Protein AF-0000000087012728 (afdb_homodimer)

InterPro domains:
  IPR004518 NTP pyrophosphohydrolase MazG-like domain [PF03819] (27-77)
  IPR011411 NTP pyrophosphohydrolase MazG-related, YvdC [PIRSF036521] (1-77)

Structure (mmCIF, N/CA/C/O backbone):
data_AF-0000000087012728-model_v1
#
loop_
_entity.id
_entity.type
_entity.pdbx_description
1 polymer 'Nucleotide pyrophosphohydrolase'
#
loop_
_atom_site.group_PDB
_atom_site.id
_atom_site.type_symbol
_atom_site.label_atom_id
_atom_site.label_alt_id
_atom_site.label_comp_id
_atom_site.label_asym_id
_atom_site.label_entity_id
_atom_site.label_seq_id
_atom_site.pdbx_PDB_ins_code
_atom_site.Cartn_x
_atom_site.Cartn_y
_atom_site.Cartn_z
_atom_site.occupancy
_atom_site.B_iso_or_equiv
_atom_site.auth_seq_id
_atom_site.auth_comp_id
_atom_site.auth_asym_id
_atom_site.auth_atom_id
_atom_site.pdbx_PDB_model_num
ATOM 1 N N . MET A 1 1 ? 12.258 -5.262 10.047 1 95.62 1 MET A N 1
ATOM 2 C CA . MET A 1 1 ? 11.922 -3.873 10.352 1 95.62 1 MET A CA 1
ATOM 3 C C . MET A 1 1 ? 10.469 -3.748 10.797 1 95.62 1 MET A C 1
ATOM 5 O O . MET A 1 1 ? 9.586 -4.391 10.227 1 95.62 1 MET A O 1
ATOM 9 N N . GLU A 1 2 ? 10.297 -2.953 11.828 1 98.06 2 GLU A N 1
ATOM 10 C CA . GLU A 1 2 ? 8.938 -2.715 12.297 1 98.06 2 GLU A CA 1
ATOM 11 C C . GLU A 1 2 ? 8.188 -1.764 11.367 1 98.06 2 GLU A C 1
ATOM 13 O O . GLU A 1 2 ? 8.805 -0.895 10.742 1 98.06 2 GLU A O 1
ATOM 18 N N . ILE A 1 3 ? 6.844 -1.912 11.305 1 98.56 3 ILE A N 1
ATOM 19 C CA . ILE A 1 3 ? 6.016 -1.034 10.484 1 98.56 3 ILE A CA 1
ATOM 20 C C . ILE A 1 3 ? 6.172 0.41 10.953 1 98.56 3 ILE A C 1
ATOM 22 O O . ILE A 1 3 ? 6.355 1.318 10.141 1 98.56 3 ILE A O 1
ATOM 26 N N . LYS A 1 4 ? 6.137 0.587 12.242 1 98.19 4 LYS A N 1
ATOM 27 C CA . LYS A 1 4 ? 6.273 1.925 12.812 1 98.19 4 LYS A CA 1
ATOM 28 C C . LYS A 1 4 ? 7.633 2.529 12.469 1 98.19 4 LYS A C 1
ATOM 30 O O . LYS A 1 4 ? 7.734 3.729 12.195 1 98.19 4 LYS A O 1
ATOM 35 N N . GLU A 1 5 ? 8.633 1.745 12.562 1 98.31 5 GLU A N 1
ATOM 36 C CA . GLU A 1 5 ? 9.969 2.203 12.211 1 98.31 5 GLU A CA 1
ATOM 37 C C . GLU A 1 5 ? 10.047 2.627 10.75 1 98.31 5 GLU A C 1
ATOM 39 O O . GLU A 1 5 ? 10.641 3.66 10.43 1 98.31 5 GLU A O 1
ATOM 44 N N . ALA A 1 6 ? 9.531 1.811 9.836 1 98.5 6 ALA A N 1
ATOM 45 C CA . ALA A 1 6 ? 9.516 2.146 8.414 1 98.5 6 ALA A CA 1
ATOM 46 C C . ALA A 1 6 ? 8.766 3.451 8.164 1 98.5 6 ALA A C 1
ATOM 48 O O . ALA A 1 6 ? 9.234 4.309 7.41 1 98.5 6 ALA A O 1
ATOM 49 N N . GLN A 1 7 ? 7.586 3.6 8.773 1 98.81 7 GLN A N 1
ATOM 50 C CA . GLN A 1 7 ? 6.797 4.816 8.602 1 98.81 7 GLN A CA 1
ATOM 51 C C . GLN A 1 7 ? 7.559 6.039 9.102 1 98.81 7 GLN A C 1
ATOM 53 O O . GLN A 1 7 ? 7.535 7.094 8.461 1 98.81 7 GLN A O 1
ATOM 58 N N . GLU A 1 8 ? 8.18 5.883 10.266 1 98.62 8 GLU A N 1
ATOM 59 C CA . GLU A 1 8 ? 8.938 6.992 10.836 1 98.62 8 GLU A CA 1
ATOM 60 C C . GLU A 1 8 ? 10.102 7.383 9.938 1 98.62 8 GLU A C 1
ATOM 62 O O . GLU A 1 8 ? 10.398 8.57 9.773 1 98.62 8 GLU A O 1
ATOM 67 N N . LYS A 1 9 ? 10.758 6.457 9.414 1 98.44 9 LYS A N 1
ATOM 68 C CA . LYS A 1 9 ? 11.867 6.742 8.508 1 98.44 9 LYS A CA 1
ATOM 69 C C . LYS A 1 9 ? 11.391 7.469 7.258 1 98.44 9 LYS A C 1
ATOM 71 O O . LYS A 1 9 ? 12.016 8.438 6.816 1 98.44 9 LYS A O 1
ATOM 76 N N . LEU A 1 10 ? 10.344 7.004 6.68 1 98.5 10 LEU A N 1
ATOM 77 C CA . LEU A 1 10 ? 9.789 7.656 5.5 1 98.5 10 LEU A CA 1
ATOM 78 C C . LEU A 1 10 ? 9.305 9.062 5.832 1 98.5 10 LEU A C 1
ATOM 80 O O . LEU A 1 10 ? 9.406 9.969 5.004 1 98.5 10 LEU A O 1
ATOM 84 N N . LYS A 1 11 ? 8.75 9.172 6.977 1 98.56 11 LYS A N 1
ATOM 85 C CA . LYS A 1 11 ? 8.328 10.484 7.445 1 98.56 11 LYS A CA 1
ATOM 86 C C . LYS A 1 11 ? 9.516 11.453 7.496 1 98.56 11 LYS A C 1
ATOM 88 O O . LYS A 1 11 ? 9.422 12.578 6.996 1 98.56 11 LYS A O 1
ATOM 93 N N . GLU A 1 12 ? 10.523 11.016 8.109 1 98.19 12 GLU A N 1
ATOM 94 C CA . GLU A 1 12 ? 11.727 11.836 8.234 1 98.19 12 GLU A CA 1
ATOM 95 C C . GLU A 1 12 ? 12.273 12.234 6.867 1 98.19 12 GLU A C 1
ATOM 97 O O . GLU A 1 12 ? 12.75 13.359 6.688 1 98.19 12 GLU A O 1
ATOM 102 N N . MET A 1 13 ? 12.203 11.398 5.973 1 98.06 13 MET A N 1
ATOM 103 C CA . MET A 1 13 ? 12.797 11.609 4.656 1 98.06 13 MET A CA 1
ATOM 104 C C . MET A 1 13 ? 11.914 12.516 3.801 1 98.06 13 MET A C 1
ATOM 106 O O . MET A 1 13 ? 12.414 13.312 3.014 1 98.06 13 MET A O 1
ATOM 110 N N . TYR A 1 14 ? 10.523 12.375 3.928 1 98.06 14 TYR A N 1
ATOM 111 C CA . TYR A 1 14 ? 9.719 12.906 2.836 1 98.06 14 TYR A CA 1
ATOM 112 C C . TYR A 1 14 ? 8.609 13.805 3.367 1 98.0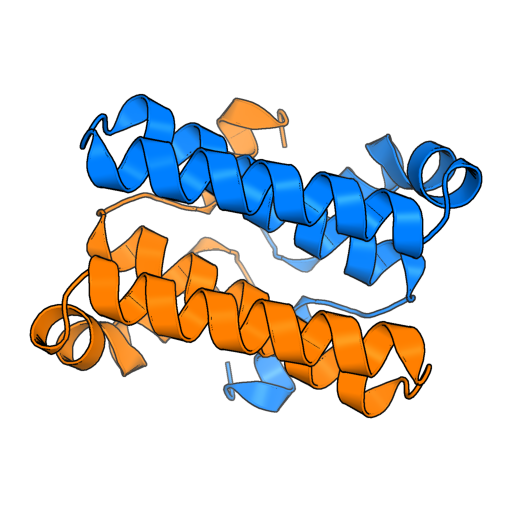6 14 TYR A C 1
ATOM 114 O O . TYR A 1 14 ? 7.941 14.5 2.598 1 98.06 14 TYR A O 1
ATOM 122 N N . LEU A 1 15 ? 8.422 13.859 4.688 1 98.12 15 LEU A N 1
ATOM 123 C CA . LEU A 1 15 ? 7.227 14.508 5.223 1 98.12 15 LEU A CA 1
ATOM 124 C C . LEU A 1 15 ? 7.156 15.961 4.785 1 98.12 15 LEU A C 1
ATOM 126 O O . LEU A 1 15 ? 6.086 16.453 4.414 1 98.12 15 LEU A O 1
ATOM 130 N N . GLN A 1 16 ? 8.242 16.672 4.93 1 98.19 16 GLN A N 1
ATOM 131 C CA . GLN A 1 16 ? 8.227 18.078 4.582 1 98.19 16 GLN A CA 1
ATOM 132 C C . GLN A 1 16 ? 7.863 18.281 3.113 1 98.19 16 GLN A C 1
ATOM 134 O O . GLN A 1 16 ? 7.047 19.141 2.783 1 98.19 16 GLN A O 1
ATOM 139 N N . LYS A 1 17 ? 8.492 17.578 2.256 1 97.94 17 LYS A N 1
ATOM 140 C CA . LYS A 1 17 ? 8.164 17.641 0.833 1 97.94 17 LYS A CA 1
ATOM 141 C C . LYS A 1 17 ? 6.699 17.297 0.587 1 97.94 17 LYS A C 1
ATOM 143 O O . LYS A 1 17 ? 6.035 17.938 -0.234 1 97.94 17 LYS A O 1
ATOM 148 N N . ASP A 1 18 ? 6.211 16.297 1.229 1 98.12 18 ASP A N 1
ATOM 149 C CA . ASP A 1 18 ? 4.816 15.875 1.107 1 98.12 18 ASP A CA 1
ATOM 150 C C . ASP A 1 18 ? 3.873 16.984 1.582 1 98.12 18 ASP A C 1
ATOM 152 O O . ASP A 1 18 ? 2.842 17.234 0.957 1 98.12 18 ASP A O 1
ATOM 156 N N . LYS A 1 19 ? 4.227 17.609 2.662 1 98.5 19 LYS A N 1
ATOM 157 C CA . LYS A 1 19 ? 3.418 18.703 3.193 1 98.5 19 LYS A CA 1
ATOM 158 C C . LYS A 1 19 ? 3.357 19.875 2.211 1 98.5 19 LYS A C 1
ATOM 160 O O . LYS A 1 19 ? 2.301 20.484 2.025 1 98.5 19 LYS A O 1
ATOM 165 N N . ASP A 1 20 ? 4.477 20.156 1.689 1 98.44 20 ASP A N 1
ATOM 166 C CA . ASP A 1 20 ? 4.539 21.25 0.732 1 98.44 20 ASP A CA 1
ATOM 167 C C . ASP A 1 20 ? 3.633 20.984 -0.468 1 98.44 20 ASP A C 1
ATOM 169 O O . ASP A 1 20 ? 3.004 21.906 -0.993 1 98.44 20 ASP A O 1
ATOM 173 N N . ARG A 1 21 ? 3.58 19.797 -0.991 1 97.12 21 ARG A N 1
ATOM 174 C CA . ARG A 1 21 ? 2.779 19.438 -2.158 1 97.12 21 ARG A CA 1
ATOM 175 C C . ARG A 1 21 ? 1.312 19.266 -1.782 1 97.12 21 ARG A C 1
ATOM 177 O O . ARG A 1 21 ? 0.423 19.5 -2.602 1 97.12 21 ARG A O 1
ATOM 184 N N . GLY A 1 22 ? 1.08 18.797 -0.509 1 98.25 22 GLY A N 1
ATOM 185 C CA . GLY A 1 22 ? -0.277 18.547 -0.045 1 98.25 22 GLY A CA 1
ATOM 186 C C . GLY A 1 22 ? -0.763 17.141 -0.329 1 98.25 22 GLY A C 1
ATOM 187 O O . GLY A 1 22 ? -0.177 16.438 -1.148 1 98.25 22 GLY A O 1
ATOM 188 N N . VAL A 1 23 ? -1.891 16.797 0.352 1 98.56 23 VAL A N 1
ATOM 189 C CA . VAL A 1 23 ? -2.342 15.406 0.366 1 98.56 23 VAL A CA 1
ATOM 190 C C . VAL A 1 23 ? -2.891 15.023 -1.008 1 98.56 23 VAL A C 1
ATOM 192 O O . VAL A 1 23 ? -2.709 13.898 -1.465 1 98.56 23 VAL A O 1
ATOM 195 N N . PHE A 1 24 ? -3.508 15.953 -1.75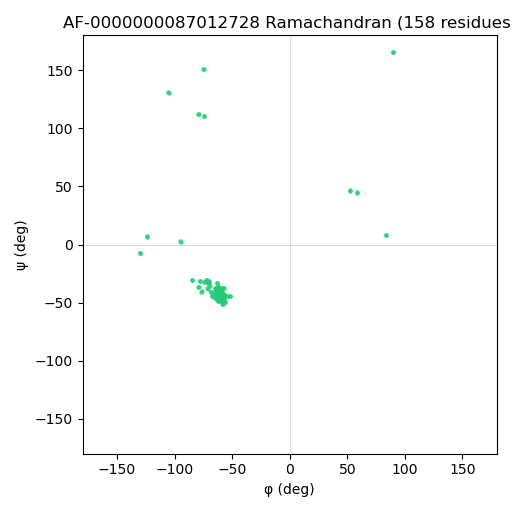7 1 98.75 24 PHE A N 1
ATOM 196 C CA . PHE A 1 24 ? -4.129 15.602 -3.029 1 98.75 24 PHE A CA 1
ATOM 197 C C . PHE A 1 24 ? -3.072 15.43 -4.113 1 98.75 24 PHE A C 1
ATOM 199 O O . PHE A 1 24 ? -3.184 14.539 -4.961 1 98.75 24 PHE A O 1
ATOM 206 N N . ALA A 1 25 ? -2.111 16.25 -4.133 1 98.69 25 ALA A N 1
ATOM 207 C CA . ALA A 1 25 ? -1.001 16.047 -5.059 1 98.69 25 ALA A CA 1
ATOM 208 C C . ALA A 1 25 ? -0.237 14.766 -4.727 1 98.69 25 ALA A C 1
ATOM 210 O O . ALA A 1 25 ? 0.212 14.055 -5.625 1 98.69 25 ALA A O 1
ATOM 211 N N . THR A 1 26 ? 0.002 14.5 -3.41 1 98.69 26 THR A N 1
ATOM 212 C CA . THR A 1 26 ? 0.627 13.25 -2.98 1 98.69 26 THR A CA 1
ATOM 213 C C . THR A 1 26 ? -0.177 12.047 -3.465 1 98.69 26 THR A C 1
ATOM 215 O O . THR A 1 26 ? 0.391 11.078 -3.979 1 98.69 26 THR A O 1
ATOM 218 N N . PHE A 1 27 ? -1.48 12.125 -3.355 1 98.88 27 PHE A N 1
ATOM 219 C CA . PHE A 1 27 ? -2.344 11.062 -3.842 1 98.88 27 PHE A CA 1
ATOM 220 C C . PHE A 1 27 ? -2.219 10.906 -5.352 1 98.88 27 PHE A C 1
ATOM 222 O O . PHE A 1 27 ? -2.252 9.789 -5.875 1 98.88 27 PHE A O 1
ATOM 229 N N . THR A 1 28 ? -2.115 12 -6.066 1 98.75 28 THR A N 1
ATOM 230 C CA . THR A 1 28 ? -1.949 11.945 -7.516 1 98.75 28 THR A CA 1
ATOM 231 C C . THR A 1 28 ? -0.673 11.195 -7.887 1 98.75 28 THR A C 1
ATOM 233 O O . THR A 1 28 ? -0.679 10.359 -8.789 1 98.75 28 THR A O 1
ATOM 236 N N . TRP A 1 29 ? 0.392 11.477 -7.195 1 98.38 29 TRP A N 1
ATOM 237 C CA . TRP A 1 29 ? 1.628 10.734 -7.414 1 98.38 29 TRP A CA 1
ATOM 238 C C . TRP A 1 29 ? 1.444 9.258 -7.07 1 98.38 29 TRP A C 1
ATOM 240 O O . TRP A 1 29 ? 1.949 8.383 -7.777 1 98.38 29 TRP A O 1
ATOM 250 N N . PHE A 1 30 ? 0.792 9.016 -5.945 1 98.88 30 PHE A N 1
ATOM 251 C CA . PHE A 1 30 ? 0.466 7.652 -5.551 1 98.88 30 PHE A CA 1
ATOM 252 C C . PHE A 1 30 ? -0.243 6.914 -6.68 1 98.88 30 PHE A C 1
ATOM 254 O O . PHE A 1 30 ? 0.118 5.785 -7.012 1 98.88 30 PHE A O 1
ATOM 261 N N . THR A 1 31 ? -1.212 7.539 -7.352 1 98.88 31 THR A N 1
ATOM 262 C CA . THR A 1 31 ? -1.973 6.887 -8.414 1 98.88 31 THR A CA 1
ATOM 263 C C . THR A 1 31 ? -1.099 6.66 -9.641 1 98.88 31 THR A C 1
ATOM 265 O O . THR A 1 31 ? -1.304 5.699 -10.383 1 98.88 31 THR A O 1
ATOM 268 N N . GLU A 1 32 ? -0.177 7.539 -9.859 1 98.88 32 GLU A N 1
ATOM 269 C CA . GLU A 1 32 ? 0.79 7.281 -10.922 1 98.88 32 GLU A CA 1
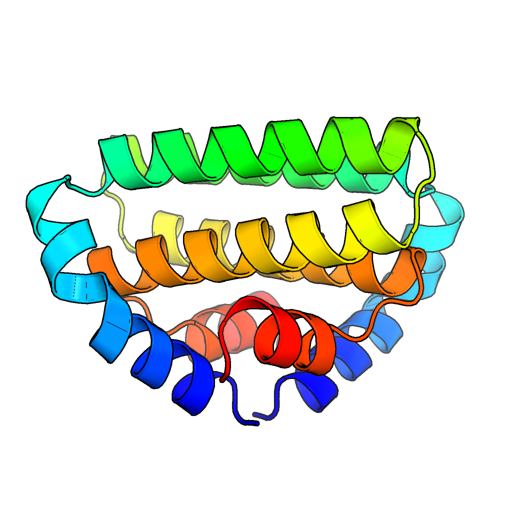ATOM 270 C C . GLU A 1 32 ? 1.518 5.957 -10.695 1 98.88 32 GLU A C 1
ATOM 272 O O . GLU A 1 32 ? 1.658 5.152 -11.617 1 98.88 32 GLU A O 1
ATOM 277 N N . GLU A 1 33 ? 2.029 5.746 -9.422 1 98.88 33 GLU A N 1
ATOM 278 C CA . GLU A 1 33 ? 2.723 4.508 -9.086 1 98.88 33 GLU A CA 1
ATOM 279 C C . GLU A 1 33 ? 1.796 3.303 -9.227 1 98.88 33 GLU A C 1
ATOM 281 O O . GLU A 1 33 ? 2.238 2.209 -9.586 1 98.88 33 GLU A O 1
ATOM 286 N N . VAL A 1 34 ? 0.545 3.453 -8.898 1 98.94 34 VAL A N 1
ATOM 287 C CA . VAL A 1 34 ? -0.432 2.389 -9.102 1 98.94 34 VAL A CA 1
ATOM 288 C C . VAL A 1 34 ? -0.5 2.023 -10.586 1 98.94 34 VAL A C 1
ATOM 290 O O . VAL A 1 34 ? -0.556 0.844 -10.938 1 98.94 34 VAL A O 1
ATOM 293 N N . GLY A 1 35 ? -0.583 3.027 -11.406 1 98.88 35 GLY A N 1
ATOM 294 C CA . GLY A 1 35 ? -0.529 2.77 -12.836 1 98.88 35 GLY A CA 1
ATOM 295 C C . GLY A 1 35 ? 0.726 2.031 -13.266 1 98.88 35 GLY A C 1
ATOM 296 O O . GLY A 1 35 ? 0.664 1.118 -14.086 1 98.88 35 GLY A O 1
ATOM 297 N N . GLU A 1 36 ? 1.896 2.461 -12.773 1 98.88 36 GLU A N 1
ATOM 298 C CA . GLU A 1 36 ? 3.15 1.789 -13.102 1 98.88 36 GLU A CA 1
ATOM 299 C C . GLU A 1 36 ? 3.143 0.341 -12.617 1 98.88 36 GLU A C 1
ATOM 301 O O . GLU A 1 36 ? 3.697 -0.541 -13.273 1 98.88 36 GLU A O 1
ATOM 306 N N . LEU A 1 37 ? 2.59 0.061 -11.438 1 98.88 37 LEU A N 1
ATOM 307 C CA . LEU A 1 37 ? 2.453 -1.309 -10.953 1 98.88 37 LEU A CA 1
ATOM 308 C C . LEU A 1 37 ? 1.586 -2.135 -11.898 1 98.88 37 LEU A C 1
ATOM 310 O O . LEU A 1 37 ? 1.905 -3.289 -12.188 1 98.88 37 LEU A O 1
ATOM 314 N N . ALA A 1 38 ? 0.476 -1.578 -12.391 1 98.88 38 ALA A N 1
ATOM 315 C CA . ALA A 1 38 ? -0.381 -2.262 -13.359 1 98.88 38 ALA A CA 1
ATOM 316 C C . ALA A 1 38 ? 0.41 -2.68 -14.594 1 98.88 38 ALA A C 1
ATOM 318 O O . ALA A 1 38 ? 0.315 -3.824 -15.039 1 98.88 38 ALA A O 1
ATOM 319 N N . GLU A 1 39 ? 1.133 -1.746 -15.125 1 98.88 39 GLU A N 1
ATOM 320 C CA . GLU A 1 39 ? 1.954 -2.025 -16.297 1 98.88 39 GLU A CA 1
ATOM 321 C C . GLU A 1 39 ? 2.949 -3.148 -16.016 1 98.88 39 GLU A C 1
ATOM 323 O O . GLU A 1 39 ? 3.156 -4.023 -16.859 1 98.88 39 GLU A O 1
ATOM 328 N N . ALA A 1 40 ? 3.629 -3.092 -14.859 1 98.88 40 ALA A N 1
ATOM 329 C CA . ALA A 1 40 ? 4.605 -4.109 -14.477 1 98.88 40 ALA A CA 1
ATOM 330 C C . ALA A 1 40 ? 3.949 -5.48 -14.359 1 98.88 40 ALA A C 1
ATOM 332 O O . ALA A 1 40 ? 4.512 -6.484 -14.812 1 98.88 40 ALA A O 1
ATOM 333 N N . LEU A 1 41 ? 2.758 -5.531 -13.781 1 98.81 41 LEU A N 1
ATOM 334 C CA . LEU A 1 41 ? 2.041 -6.793 -13.648 1 98.81 41 LEU A CA 1
ATOM 335 C C . LEU A 1 41 ? 1.693 -7.367 -15.016 1 98.81 41 LEU A C 1
ATOM 337 O O . LEU A 1 41 ? 1.829 -8.57 -15.242 1 98.81 41 LEU A O 1
ATOM 341 N N . LEU A 1 42 ? 1.237 -6.484 -15.938 1 98.62 42 LEU A N 1
ATOM 342 C CA . LEU A 1 42 ? 0.884 -6.926 -17.281 1 98.62 42 LEU A CA 1
ATOM 343 C C . LEU A 1 42 ? 2.109 -7.457 -18.016 1 98.62 42 LEU A C 1
ATOM 345 O O . LEU A 1 42 ? 2.01 -8.43 -18.781 1 98.62 42 LEU A O 1
ATOM 349 N N . SER A 1 43 ? 3.219 -6.84 -17.844 1 98.06 43 SER A N 1
ATOM 350 C CA . SER A 1 43 ? 4.445 -7.246 -18.516 1 98.06 43 SER A CA 1
ATOM 351 C C . SER A 1 43 ? 5.02 -8.523 -17.906 1 98.06 43 SER A C 1
ATOM 353 O O . SER A 1 43 ? 5.738 -9.266 -18.578 1 98.06 43 SER A O 1
ATOM 355 N N . GLY A 1 44 ? 4.809 -8.656 -16.641 1 98 44 GLY A N 1
ATOM 356 C CA . GLY A 1 44 ? 5.305 -9.82 -15.93 1 98 44 GLY A CA 1
ATOM 357 C C . GLY A 1 44 ? 6.75 -9.688 -15.5 1 98 44 GLY A C 1
ATOM 358 O O . GLY A 1 44 ? 7.352 -10.648 -15.016 1 98 44 GLY A O 1
ATOM 359 N N . GLU A 1 45 ? 7.297 -8.555 -15.656 1 97.75 45 GLU A N 1
ATOM 360 C CA . GLU A 1 45 ? 8.688 -8.32 -15.266 1 97.75 45 GLU A CA 1
ATOM 361 C C . GLU A 1 45 ? 8.82 -8.219 -13.75 1 97.75 45 GLU A C 1
ATOM 363 O O . GLU A 1 45 ? 8.555 -7.16 -13.172 1 97.75 45 GLU A O 1
ATOM 368 N N . LYS A 1 46 ? 9.422 -9.172 -13.188 1 98.19 46 LYS A N 1
ATOM 369 C CA . LYS A 1 46 ? 9.414 -9.336 -11.734 1 98.19 46 LYS A CA 1
ATOM 370 C C . LYS A 1 46 ? 10.125 -8.172 -11.055 1 98.19 46 LYS A C 1
ATOM 372 O O . LYS A 1 46 ? 9.656 -7.672 -10.023 1 98.19 46 LYS A O 1
ATOM 377 N N . ASN A 1 47 ? 11.289 -7.801 -11.57 1 98.31 47 ASN A N 1
ATOM 378 C CA . ASN A 1 47 ? 12.039 -6.703 -10.969 1 98.31 47 ASN A CA 1
ATOM 379 C C . ASN A 1 47 ? 11.234 -5.406 -10.977 1 98.31 47 ASN A C 1
ATOM 381 O O . ASN A 1 47 ? 11.312 -4.617 -10.039 1 98.31 47 ASN A O 1
ATOM 385 N N . LYS A 1 48 ? 10.492 -5.223 -12.055 1 98.69 48 LYS A N 1
ATOM 386 C CA . LYS A 1 48 ? 9.664 -4.023 -12.148 1 98.69 48 LYS A CA 1
ATOM 387 C C . LYS A 1 48 ? 8.477 -4.098 -11.195 1 98.69 48 LYS A C 1
ATOM 389 O O . LYS A 1 48 ? 8.078 -3.086 -10.609 1 98.69 48 LYS A O 1
ATOM 394 N N . ILE A 1 49 ? 7.906 -5.27 -11.039 1 98.94 49 ILE A N 1
ATOM 395 C CA . ILE A 1 49 ? 6.797 -5.438 -10.102 1 98.94 49 ILE A CA 1
ATOM 396 C C . ILE A 1 49 ? 7.266 -5.117 -8.688 1 98.94 49 ILE A C 1
ATOM 398 O O . ILE A 1 49 ? 6.59 -4.395 -7.953 1 98.94 49 ILE A O 1
ATOM 402 N N . GLU A 1 50 ? 8.414 -5.645 -8.305 1 98.88 50 GLU A N 1
ATOM 403 C CA . GLU A 1 50 ? 8.969 -5.398 -6.98 1 98.88 50 GLU A CA 1
ATOM 404 C C . GLU A 1 50 ? 9.195 -3.906 -6.742 1 98.88 50 GLU A C 1
ATOM 406 O O . GLU A 1 50 ? 8.844 -3.381 -5.684 1 98.88 50 GLU A O 1
ATOM 411 N N . GLU A 1 51 ? 9.789 -3.248 -7.738 1 98.81 51 GLU A N 1
ATOM 412 C CA . GLU A 1 51 ? 10.086 -1.822 -7.641 1 98.81 51 GLU A CA 1
ATOM 413 C C . GLU A 1 51 ? 8.812 -0.998 -7.492 1 98.81 51 GLU A C 1
ATOM 415 O O . GLU A 1 51 ? 8.719 -0.142 -6.613 1 98.81 51 GLU A O 1
ATOM 420 N N . GLU A 1 52 ? 7.836 -1.257 -8.336 1 98.94 52 GLU A N 1
ATOM 421 C CA . GLU A 1 52 ? 6.621 -0.453 -8.336 1 98.94 52 GLU A CA 1
ATOM 422 C C . GLU A 1 52 ? 5.762 -0.753 -7.109 1 98.94 52 GLU A C 1
ATOM 424 O O . GLU A 1 52 ? 5.074 0.132 -6.594 1 98.94 52 GLU A O 1
ATOM 429 N N . LEU A 1 53 ? 5.809 -1.97 -6.598 1 98.88 53 LEU A N 1
ATOM 430 C CA . LEU A 1 53 ? 5.113 -2.307 -5.363 1 98.88 53 LEU A CA 1
ATOM 431 C C . LEU A 1 53 ? 5.695 -1.534 -4.184 1 98.88 53 LEU A C 1
ATOM 433 O O . LEU A 1 53 ? 4.953 -1.042 -3.33 1 98.88 53 LEU A O 1
ATOM 437 N N . ALA A 1 54 ? 7.023 -1.461 -4.145 1 98.88 54 ALA A N 1
ATOM 438 C CA . ALA A 1 54 ? 7.676 -0.652 -3.117 1 98.88 54 ALA A CA 1
ATOM 439 C C . ALA A 1 54 ? 7.227 0.804 -3.199 1 98.88 54 ALA A C 1
ATOM 441 O O . ALA A 1 54 ? 6.938 1.431 -2.178 1 98.88 54 ALA A O 1
ATOM 442 N N . ASP A 1 55 ? 7.156 1.35 -4.418 1 98.94 55 ASP A N 1
ATOM 443 C CA . ASP A 1 55 ? 6.703 2.723 -4.613 1 98.94 55 ASP A CA 1
ATOM 444 C C . ASP A 1 55 ? 5.262 2.898 -4.133 1 98.94 55 ASP A C 1
ATOM 446 O O . ASP A 1 55 ? 4.945 3.869 -3.443 1 98.94 55 ASP A O 1
ATOM 450 N N . VAL A 1 56 ? 4.418 1.985 -4.484 1 98.94 56 VAL A N 1
ATOM 451 C CA . VAL A 1 56 ? 3.01 2.053 -4.105 1 98.94 56 VAL A CA 1
ATOM 452 C C . VAL A 1 56 ? 2.889 2.066 -2.582 1 98.94 56 VAL A C 1
ATOM 454 O O . VAL A 1 56 ? 2.172 2.896 -2.018 1 98.94 56 VAL A O 1
ATOM 457 N N . ILE A 1 57 ? 3.549 1.202 -1.903 1 98.88 57 ILE A N 1
ATOM 458 C CA . ILE A 1 57 ? 3.443 1.092 -0.453 1 98.88 57 ILE A CA 1
ATOM 459 C C . ILE A 1 57 ? 4.062 2.322 0.205 1 98.88 57 ILE A C 1
ATOM 461 O O . ILE A 1 57 ? 3.492 2.887 1.142 1 98.88 57 ILE A O 1
ATOM 465 N N . ALA A 1 58 ? 5.199 2.836 -0.284 1 98.81 58 ALA A N 1
ATOM 466 C CA . ALA A 1 58 ? 5.848 4.02 0.277 1 98.81 58 ALA A CA 1
ATOM 467 C C . ALA A 1 58 ? 4.953 5.25 0.138 1 98.81 58 ALA A C 1
ATOM 469 O O . ALA A 1 58 ? 4.84 6.051 1.07 1 98.81 58 ALA A O 1
ATOM 470 N N . TRP A 1 59 ? 4.352 5.387 -0.998 1 98.81 59 TRP A N 1
ATOM 471 C CA . TRP A 1 59 ? 3.492 6.543 -1.223 1 98.81 59 TRP A CA 1
ATOM 472 C C . TRP A 1 59 ? 2.223 6.449 -0.381 1 98.81 59 TRP A C 1
ATOM 474 O O . TRP A 1 59 ? 1.69 7.469 0.065 1 98.81 59 TRP A O 1
ATOM 484 N N . ALA A 1 60 ? 1.678 5.223 -0.172 1 98.88 60 ALA A N 1
ATOM 485 C CA . ALA A 1 60 ? 0.567 5.051 0.761 1 98.88 60 ALA A CA 1
ATOM 486 C C . ALA A 1 60 ? 0.96 5.484 2.17 1 98.88 60 ALA A C 1
ATOM 488 O O . ALA A 1 60 ? 0.184 6.148 2.861 1 98.88 60 ALA A O 1
ATOM 489 N N . ILE A 1 61 ? 2.119 5.145 2.586 1 98.88 61 ILE A N 1
ATOM 490 C CA . ILE A 1 61 ? 2.623 5.527 3.9 1 98.88 61 ILE A CA 1
ATOM 491 C C . ILE A 1 61 ? 2.791 7.043 3.967 1 98.88 61 ILE A C 1
ATOM 493 O O . ILE A 1 61 ? 2.523 7.66 5 1 98.88 61 ILE A O 1
ATOM 497 N N . SER A 1 62 ? 3.242 7.691 2.84 1 98.81 62 SER A N 1
ATOM 498 C CA . SER A 1 62 ? 3.332 9.148 2.785 1 98.81 62 SER A CA 1
ATOM 499 C C . SER A 1 62 ? 1.974 9.797 3.029 1 98.81 62 SER A C 1
ATOM 501 O O . SER A 1 62 ? 1.875 10.789 3.754 1 98.81 62 SER A O 1
ATOM 503 N N . ILE A 1 63 ? 0.976 9.227 2.465 1 98.88 63 ILE A N 1
ATOM 504 C CA . ILE A 1 63 ? -0.377 9.734 2.682 1 98.88 63 ILE A CA 1
ATOM 505 C C . ILE A 1 63 ? -0.762 9.562 4.148 1 98.88 63 ILE A C 1
ATOM 507 O O . ILE A 1 63 ? -1.348 10.461 4.754 1 98.88 63 ILE A O 1
ATOM 511 N N . ALA A 1 64 ? -0.498 8.438 4.73 1 98.88 64 ALA A N 1
ATOM 512 C CA . ALA A 1 64 ? -0.756 8.195 6.148 1 98.88 64 ALA A CA 1
ATOM 513 C C . ALA A 1 64 ? -0.082 9.258 7.016 1 98.88 64 ALA A C 1
ATOM 515 O O . ALA A 1 64 ? -0.687 9.773 7.957 1 98.88 64 ALA A O 1
ATOM 516 N N . ASN A 1 65 ? 1.169 9.57 6.68 1 98.88 65 ASN A N 1
ATOM 517 C CA . ASN A 1 65 ? 1.916 10.57 7.438 1 98.88 65 ASN A CA 1
ATOM 518 C C . ASN A 1 65 ? 1.268 11.945 7.344 1 98.88 65 ASN A C 1
ATOM 520 O O . ASN A 1 65 ? 1.165 12.656 8.344 1 98.88 65 ASN A O 1
ATOM 524 N N . LEU A 1 66 ? 0.853 12.289 6.137 1 98.81 66 LEU A N 1
ATOM 525 C CA . LEU A 1 66 ? 0.198 13.578 5.934 1 98.81 66 LEU A CA 1
ATOM 526 C C . LEU A 1 66 ? -1.103 13.656 6.727 1 98.81 66 LEU A C 1
ATOM 528 O O . LEU A 1 66 ? -1.472 14.727 7.215 1 98.81 66 LEU A O 1
ATOM 532 N N . GLU A 1 67 ? -1.748 12.523 6.859 1 98.75 67 GLU A N 1
ATOM 533 C CA . GLU A 1 67 ? -3.051 12.477 7.516 1 98.75 67 GLU A CA 1
ATOM 534 C C . GLU A 1 67 ? -2.916 12.117 8.992 1 98.75 67 GLU A C 1
ATOM 536 O O . GLU A 1 67 ? -3.918 11.953 9.688 1 98.75 67 GLU A O 1
ATOM 541 N N . ASN A 1 68 ? -1.695 11.969 9.445 1 98.5 68 ASN A N 1
ATOM 542 C CA . ASN A 1 68 ? -1.387 11.625 10.828 1 98.5 68 ASN A CA 1
ATOM 543 C C . ASN A 1 68 ? -2.029 10.305 11.234 1 98.5 68 ASN A C 1
ATOM 545 O O . ASN A 1 68 ? -2.674 10.219 12.281 1 98.5 68 ASN A O 1
ATOM 549 N N . ILE A 1 69 ? -1.921 9.398 10.43 1 98.75 69 ILE A N 1
ATOM 550 C CA . ILE A 1 69 ? -2.467 8.07 10.672 1 98.75 69 ILE A CA 1
ATOM 551 C C . ILE A 1 69 ? -1.334 7.098 10.992 1 98.75 69 ILE A C 1
ATOM 553 O O . ILE A 1 69 ? -0.322 7.055 10.289 1 98.75 69 ILE A O 1
ATOM 557 N N . ASP A 1 70 ? -1.466 6.336 12.039 1 98.75 70 ASP A N 1
ATOM 558 C CA . ASP A 1 70 ? -0.57 5.238 12.383 1 98.75 70 ASP A CA 1
ATOM 559 C C . ASP A 1 70 ? -0.886 3.992 11.555 1 98.75 70 ASP A C 1
ATOM 561 O O . ASP A 1 70 ? -1.892 3.32 11.797 1 98.75 70 ASP A O 1
ATOM 565 N N . VAL A 1 71 ? -0.008 3.639 10.711 1 98.75 71 VAL A N 1
ATOM 566 C CA . VAL A 1 71 ? -0.25 2.57 9.75 1 98.75 71 VAL A CA 1
ATOM 567 C C . VAL A 1 71 ? -0.413 1.24 10.477 1 98.75 71 VAL A C 1
ATOM 569 O O . VAL A 1 71 ? -1.297 0.446 10.148 1 98.75 71 VAL A O 1
ATOM 572 N N . GLU A 1 72 ? 0.488 1.006 11.438 1 98.62 72 GLU A N 1
ATOM 573 C CA . GLU A 1 72 ? 0.4 -0.245 12.188 1 98.62 72 GLU A CA 1
ATOM 574 C C . GLU A 1 72 ? -0.948 -0.375 12.891 1 98.62 72 GLU A C 1
ATOM 576 O O . GLU A 1 72 ? -1.593 -1.423 12.82 1 98.62 72 GLU A O 1
ATOM 581 N N . GLU A 1 73 ? -1.362 0.622 13.531 1 98.5 73 GLU A N 1
ATOM 582 C CA . GLU A 1 73 ? -2.645 0.607 14.227 1 98.5 73 GLU A CA 1
ATOM 583 C C . GLU A 1 73 ? -3.801 0.416 13.25 1 98.5 73 GLU A C 1
ATOM 585 O O . GLU A 1 73 ? -4.758 -0.306 13.547 1 98.5 73 GLU A O 1
ATOM 590 N N . ALA A 1 74 ? -3.744 1.098 12.141 1 98.69 74 ALA A N 1
ATOM 591 C CA . ALA A 1 74 ? -4.789 0.971 11.133 1 98.69 74 ALA A CA 1
ATOM 592 C C . ALA A 1 74 ? -4.93 -0.476 10.664 1 98.69 74 ALA A C 1
ATOM 594 O O . ALA A 1 74 ? -6.043 -0.987 10.539 1 98.69 74 ALA A O 1
ATOM 595 N N . LEU A 1 75 ? -3.826 -1.125 10.414 1 98.5 75 LEU A N 1
ATOM 596 C CA . LEU A 1 75 ? -3.83 -2.512 9.953 1 98.5 75 LEU A CA 1
ATOM 597 C C . LEU A 1 75 ? -4.336 -3.441 11.055 1 98.5 75 LEU A C 1
ATOM 599 O O . LEU A 1 75 ? -5.086 -4.383 10.781 1 98.5 75 LEU A O 1
ATOM 603 N N . ARG A 1 76 ? -3.855 -3.213 12.25 1 98 76 ARG A N 1
ATOM 604 C CA . ARG A 1 76 ? -4.309 -4.027 13.375 1 98 76 ARG A CA 1
ATOM 605 C C . ARG A 1 76 ? -5.82 -3.943 13.539 1 98 76 ARG A C 1
ATOM 607 O O . ARG A 1 76 ? -6.488 -4.965 13.727 1 98 76 ARG A O 1
ATOM 614 N N . LYS A 1 77 ? -6.309 -2.768 13.539 1 97.62 77 LYS A N 1
ATOM 615 C CA . LYS A 1 77 ? -7.734 -2.523 13.742 1 97.62 77 LYS A CA 1
ATOM 616 C C . LYS A 1 77 ? -8.562 -3.189 12.648 1 97.62 77 LYS A C 1
ATOM 618 O O . LYS A 1 77 ? -9.586 -3.818 12.938 1 97.62 77 LYS A O 1
ATOM 623 N N . LYS A 1 78 ? -8.141 -3.086 11.414 1 97.75 78 LYS A N 1
ATOM 624 C CA . LYS A 1 78 ? -8.969 -3.512 10.289 1 97.75 78 LYS A CA 1
ATOM 625 C C . LYS A 1 78 ? -8.82 -5.008 10.031 1 97.75 78 LYS A C 1
ATOM 627 O O . LYS A 1 78 ? -9.773 -5.672 9.617 1 97.75 78 LYS A O 1
ATOM 632 N N . TYR A 1 79 ? -7.699 -5.547 10.312 1 97.25 79 TYR A N 1
ATOM 633 C CA . TYR A 1 79 ? -7.426 -6.922 9.898 1 97.25 79 TYR A CA 1
ATOM 634 C C . TYR A 1 79 ? -7.051 -7.781 11.102 1 97.25 79 TYR A C 1
ATOM 636 O O . TYR A 1 79 ? -6.711 -8.961 10.945 1 97.25 79 TYR A O 1
ATOM 644 N N . ASN A 1 80 ? -7.148 -7.293 12.234 1 91.69 80 ASN A N 1
ATOM 645 C CA . ASN A 1 80 ? -6.852 -8 13.477 1 91.69 80 ASN A CA 1
ATOM 646 C C . ASN A 1 80 ? -5.461 -8.633 13.445 1 91.69 80 ASN A C 1
ATOM 648 O O . ASN A 1 80 ? -5.312 -9.828 13.695 1 91.69 80 ASN A O 1
ATOM 652 N N . LEU A 1 81 ? -4.559 -7.824 13.016 1 89.19 81 LEU A N 1
ATOM 653 C CA . LEU A 1 81 ? -3.184 -8.305 12.953 1 89.19 81 LEU A CA 1
ATOM 654 C C . LEU A 1 81 ? -2.533 -8.25 14.336 1 89.19 81 LEU A C 1
ATOM 656 O O . LEU A 1 81 ? -2.91 -7.434 15.172 1 89.19 81 LEU A O 1
ATOM 660 N N . MET B 1 1 ? 4.902 -4.273 15.289 1 95.62 1 MET B N 1
ATOM 661 C CA . MET B 1 1 ? 4.828 -5.426 14.398 1 95.62 1 MET B CA 1
ATOM 662 C C . MET B 1 1 ? 5.816 -5.277 13.242 1 95.62 1 MET B C 1
ATOM 664 O O . MET B 1 1 ? 5.965 -4.191 12.68 1 95.62 1 MET B O 1
ATOM 668 N N . GLU B 1 2 ? 6.504 -6.367 12.992 1 98.06 2 GLU B N 1
ATOM 669 C CA . GLU B 1 2 ? 7.434 -6.355 11.867 1 98.06 2 GLU B CA 1
ATOM 670 C C . GLU B 1 2 ? 6.691 -6.426 10.531 1 98.06 2 GLU B C 1
ATOM 672 O O . GLU B 1 2 ? 5.613 -7.016 10.453 1 98.06 2 GLU B O 1
ATOM 677 N N . ILE B 1 3 ? 7.293 -5.848 9.477 1 98.56 3 ILE B N 1
ATOM 678 C CA . ILE B 1 3 ? 6.707 -5.883 8.141 1 98.56 3 ILE B CA 1
ATOM 679 C C . ILE B 1 3 ? 6.559 -7.328 7.684 1 98.56 3 ILE B C 1
ATOM 681 O O . ILE B 1 3 ? 5.508 -7.723 7.176 1 98.56 3 ILE B O 1
ATOM 685 N N . LYS B 1 4 ? 7.582 -8.094 7.906 1 98.19 4 LYS B N 1
ATOM 686 C CA . LYS B 1 4 ? 7.559 -9.5 7.508 1 98.19 4 LYS B CA 1
ATOM 687 C C . LYS B 1 4 ? 6.461 -10.258 8.25 1 98.19 4 LYS B C 1
ATOM 689 O O . LYS B 1 4 ? 5.801 -11.125 7.668 1 98.19 4 LYS B O 1
ATOM 694 N N . GLU B 1 5 ? 6.348 -9.992 9.484 1 98.31 5 GLU B N 1
ATOM 695 C CA . GLU B 1 5 ? 5.301 -10.625 10.281 1 98.31 5 GLU B CA 1
ATOM 696 C C . GLU B 1 5 ? 3.914 -10.273 9.75 1 98.31 5 GLU B C 1
ATOM 698 O O . GLU B 1 5 ? 3.045 -11.141 9.648 1 98.31 5 GLU B O 1
ATOM 703 N N . ALA B 1 6 ? 3.65 -8.984 9.484 1 98.5 6 ALA B N 1
ATOM 704 C CA . ALA B 1 6 ? 2.369 -8.555 8.938 1 98.5 6 ALA B CA 1
ATOM 705 C C . ALA B 1 6 ? 2.082 -9.242 7.605 1 98.5 6 ALA B C 1
ATOM 707 O O . ALA B 1 6 ? 0.964 -9.711 7.371 1 98.5 6 ALA B O 1
ATOM 708 N N . GLN B 1 7 ? 3.078 -9.289 6.711 1 98.81 7 GLN B N 1
ATOM 709 C CA . GLN B 1 7 ? 2.9 -9.93 5.41 1 98.81 7 GLN B CA 1
ATOM 710 C C . GLN B 1 7 ? 2.568 -11.406 5.57 1 98.81 7 GLN B C 1
ATOM 712 O O . GLN B 1 7 ? 1.705 -11.938 4.863 1 98.81 7 GLN B O 1
ATOM 717 N N . GLU B 1 8 ? 3.303 -12.055 6.469 1 98.62 8 GLU B N 1
ATOM 718 C CA . GLU B 1 8 ? 3.07 -13.477 6.703 1 98.62 8 GLU B CA 1
ATOM 719 C C . GLU B 1 8 ? 1.664 -13.727 7.238 1 98.62 8 GLU B C 1
ATOM 721 O O . GLU B 1 8 ? 1.011 -14.695 6.859 1 98.62 8 GLU B O 1
ATOM 726 N N . LYS B 1 9 ? 1.231 -12.922 8.102 1 98.44 9 LYS B N 1
ATOM 727 C CA . LYS B 1 9 ? -0.116 -13.062 8.648 1 98.44 9 LYS B CA 1
ATOM 728 C C . LYS B 1 9 ? -1.171 -12.875 7.559 1 98.44 9 LYS B C 1
ATOM 730 O O . LYS B 1 9 ? -2.135 -13.641 7.484 1 98.44 9 LYS B O 1
ATOM 735 N N . LEU B 1 10 ? -1.025 -11.883 6.773 1 98.5 10 LEU B N 1
ATOM 736 C CA . LEU B 1 10 ? -1.966 -11.648 5.684 1 98.5 10 LEU B CA 1
ATOM 737 C C . LEU B 1 10 ? -1.926 -12.789 4.672 1 98.5 10 LEU B C 1
ATOM 739 O O . LEU B 1 10 ? -2.953 -13.141 4.09 1 98.5 10 LEU B O 1
ATOM 743 N N . LYS B 1 11 ? -0.754 -13.266 4.465 1 98.56 11 LYS B N 1
ATOM 744 C CA . LYS B 1 11 ? -0.604 -14.422 3.592 1 98.56 11 LYS B CA 1
ATOM 745 C C . LYS B 1 11 ? -1.415 -15.609 4.109 1 98.56 11 LYS B C 1
ATOM 747 O O . LYS B 1 11 ? -2.154 -16.234 3.35 1 98.56 11 LYS B O 1
ATOM 752 N N . GLU B 1 12 ? -1.228 -15.898 5.32 1 98.19 12 GLU B N 1
ATOM 753 C CA . GLU B 1 12 ? -1.94 -17 5.949 1 98.19 12 GLU B CA 1
ATOM 754 C C . GLU B 1 12 ? -3.451 -16.828 5.836 1 98.19 12 GLU B C 1
ATOM 756 O O . GLU B 1 12 ? -4.184 -17.797 5.637 1 98.19 12 GLU B O 1
ATOM 761 N N . MET B 1 13 ? -3.883 -15.68 5.949 1 98.06 13 MET B N 1
ATOM 762 C CA . MET B 1 13 ? -5.316 -15.398 5.984 1 98.06 13 MET B CA 1
ATOM 763 C C . MET B 1 13 ? -5.91 -15.414 4.582 1 98.06 13 MET B C 1
ATOM 765 O O . MET B 1 13 ? -7.051 -15.844 4.391 1 98.06 13 MET B O 1
ATOM 769 N N . TYR B 1 14 ? -5.133 -14.914 3.535 1 98.06 14 TYR B N 1
ATOM 770 C CA . TYR B 1 14 ? -5.84 -14.547 2.312 1 98.06 14 TYR B CA 1
ATOM 771 C C . TYR B 1 14 ? -5.18 -15.172 1.092 1 98.06 14 TYR B C 1
ATOM 773 O O . TYR B 1 14 ? -5.738 -15.141 -0.009 1 98.06 14 TYR B O 1
ATOM 781 N N . LEU B 1 15 ? -4.016 -15.812 1.261 1 98.12 15 LEU B N 1
ATOM 782 C CA . LEU B 1 15 ? -3.236 -16.219 0.094 1 98.12 15 LEU B CA 1
ATOM 783 C C . LEU B 1 15 ? -4.039 -17.156 -0.798 1 98.12 15 LEU B C 1
ATOM 785 O O . LEU B 1 15 ? -4.02 -17.031 -2.023 1 98.12 15 LEU B O 1
ATOM 789 N N . GLN B 1 16 ? -4.652 -18.141 -0.207 1 98.25 16 GLN B N 1
ATOM 790 C CA . GLN B 1 16 ? -5.395 -19.109 -1.008 1 98.25 16 GLN B CA 1
ATOM 791 C C . GLN B 1 16 ? -6.508 -18.438 -1.799 1 98.25 16 GLN B C 1
ATOM 793 O O . GLN B 1 16 ? -6.688 -18.703 -2.988 1 98.25 16 GLN B O 1
ATOM 798 N N . LYS B 1 17 ? -7.277 -17.641 -1.148 1 97.94 17 LYS B N 1
ATOM 799 C CA . LYS B 1 17 ? -8.328 -16.891 -1.832 1 97.94 17 LYS B CA 1
ATOM 800 C C . LYS B 1 17 ? -7.75 -16.016 -2.943 1 97.94 17 LYS B C 1
ATOM 802 O O . LYS B 1 17 ? -8.336 -15.906 -4.023 1 97.94 17 LYS B O 1
ATOM 807 N N . ASP B 1 18 ? -6.668 -15.352 -2.682 1 98.12 18 ASP B N 1
ATOM 808 C CA . ASP B 1 18 ? -5.996 -14.508 -3.668 1 98.12 18 ASP B CA 1
ATOM 809 C C . ASP B 1 18 ? -5.527 -15.336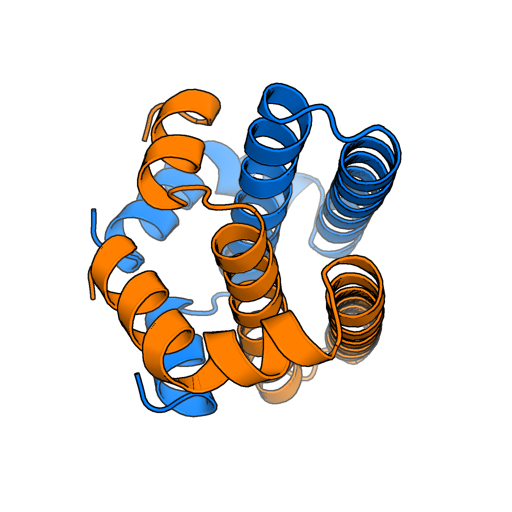 -4.863 1 98.12 18 ASP B C 1
ATOM 811 O O . ASP B 1 18 ? -5.656 -14.898 -6.012 1 98.12 18 ASP B O 1
ATOM 815 N N . LYS B 1 19 ? -5.008 -16.484 -4.594 1 98.44 19 LYS B N 1
ATOM 816 C CA . LYS B 1 19 ? -4.551 -17.375 -5.66 1 98.44 19 LYS B CA 1
ATOM 817 C C . LYS B 1 19 ? -5.715 -17.812 -6.547 1 98.44 19 LYS B C 1
ATOM 819 O O . LYS B 1 19 ? -5.582 -17.875 -7.77 1 98.44 19 LYS B O 1
ATOM 824 N N . ASP B 1 20 ? -6.75 -18.141 -5.91 1 98.5 20 ASP B N 1
ATOM 825 C CA . ASP B 1 20 ? -7.926 -18.578 -6.656 1 98.5 20 ASP B CA 1
ATOM 826 C C . ASP B 1 20 ? -8.422 -17.484 -7.594 1 98.5 20 ASP B C 1
ATOM 828 O O . ASP B 1 20 ? -8.859 -17.766 -8.711 1 98.5 20 ASP B O 1
ATOM 832 N N . ARG B 1 21 ? -8.445 -16.25 -7.176 1 97.12 21 ARG B N 1
ATOM 833 C CA . ARG B 1 21 ? -8.93 -15.133 -7.969 1 97.12 21 ARG B CA 1
ATOM 834 C C . ARG B 1 21 ? -7.891 -14.703 -9 1 97.12 21 ARG B C 1
ATOM 836 O O . ARG B 1 21 ? -8.242 -14.211 -10.078 1 97.12 21 ARG B O 1
ATOM 843 N N . GLY B 1 22 ? -6.578 -14.883 -8.625 1 98.25 22 GLY B N 1
ATOM 844 C CA . GLY B 1 22 ? -5.496 -14.477 -9.508 1 98.25 22 GLY B CA 1
ATOM 845 C C . GLY B 1 22 ? -5.055 -13.047 -9.297 1 98.25 22 GLY B C 1
ATOM 846 O O . GLY B 1 22 ? -5.77 -12.258 -8.672 1 98.25 22 GLY B O 1
ATOM 847 N N . VAL B 1 23 ? -3.863 -12.727 -9.883 1 98.56 23 VAL B N 1
ATOM 848 C CA . VAL B 1 23 ? -3.197 -11.461 -9.57 1 98.56 23 VAL B CA 1
ATOM 849 C C . VAL B 1 23 ? -3.963 -10.305 -10.195 1 98.56 23 VAL B C 1
ATOM 851 O O . VAL B 1 23 ? -4.059 -9.227 -9.609 1 98.56 23 VAL B O 1
ATOM 854 N N . PHE B 1 24 ? -4.602 -10.484 -11.367 1 98.75 24 PHE B N 1
ATOM 855 C CA . PHE B 1 24 ? -5.262 -9.375 -12.039 1 98.75 24 PHE B CA 1
ATOM 856 C C . PHE B 1 24 ? -6.59 -9.039 -11.367 1 98.75 24 PHE B C 1
ATOM 858 O O . PHE B 1 24 ? -6.949 -7.867 -11.234 1 98.75 24 PHE B O 1
ATOM 865 N N . ALA B 1 25 ? -7.305 -10 -10.977 1 98.75 25 ALA B N 1
ATOM 866 C CA . ALA B 1 25 ? -8.516 -9.742 -10.195 1 98.75 25 ALA B CA 1
ATOM 867 C C . ALA B 1 25 ? -8.172 -9.125 -8.844 1 98.75 25 ALA B C 1
ATOM 869 O O . ALA B 1 25 ? -8.898 -8.25 -8.359 1 98.75 25 ALA B O 1
ATOM 870 N N . THR B 1 26 ? -7.105 -9.633 -8.172 1 98.69 26 THR B N 1
ATOM 871 C CA . THR B 1 26 ? -6.633 -9.039 -6.926 1 98.69 26 THR B CA 1
ATOM 872 C C . THR B 1 26 ? -6.281 -7.57 -7.125 1 98.69 26 THR B C 1
ATOM 874 O O . THR B 1 26 ? -6.652 -6.723 -6.312 1 98.69 26 THR B O 1
ATOM 877 N N . PHE B 1 27 ? -5.613 -7.266 -8.219 1 98.88 27 PHE B N 1
ATOM 878 C CA . PHE B 1 27 ? -5.277 -5.883 -8.531 1 98.88 27 PHE B CA 1
ATOM 879 C C . PHE B 1 27 ? -6.535 -5.051 -8.75 1 98.88 27 PHE B C 1
ATOM 881 O O . PHE B 1 27 ? -6.59 -3.883 -8.359 1 98.88 27 PHE B O 1
ATOM 888 N N . THR B 1 28 ? -7.539 -5.609 -9.375 1 98.75 28 THR B N 1
ATOM 889 C CA . THR B 1 28 ? -8.797 -4.906 -9.594 1 98.75 28 THR B CA 1
ATOM 890 C C . THR B 1 28 ? -9.445 -4.535 -8.266 1 98.75 28 THR B C 1
ATOM 892 O O . THR B 1 28 ? -9.93 -3.412 -8.094 1 98.75 28 THR B O 1
ATOM 895 N N . TRP B 1 29 ? -9.438 -5.449 -7.344 1 98.38 29 TRP B N 1
ATOM 896 C CA . TRP B 1 29 ? -9.945 -5.145 -6.008 1 98.38 29 TRP B CA 1
ATOM 897 C C . TRP B 1 29 ? -9.102 -4.066 -5.344 1 98.38 29 TRP B C 1
ATOM 899 O O . TRP B 1 29 ? -9.633 -3.176 -4.676 1 98.38 29 TRP B O 1
ATOM 909 N N . PHE B 1 30 ? -7.793 -4.215 -5.469 1 98.88 30 PHE B N 1
ATOM 910 C CA . PHE B 1 30 ? -6.875 -3.199 -4.965 1 98.88 30 PHE B CA 1
ATOM 911 C C . PHE B 1 30 ? -7.254 -1.818 -5.492 1 98.88 30 PHE B C 1
ATOM 913 O O . PHE B 1 30 ? -7.332 -0.857 -4.723 1 98.88 30 PHE B O 1
ATOM 920 N N . THR B 1 31 ? -7.582 -1.671 -6.777 1 98.88 31 THR B N 1
ATOM 921 C CA . THR B 1 31 ? -7.906 -0.377 -7.367 1 98.88 31 THR B CA 1
ATOM 922 C C . THR B 1 31 ? -9.25 0.13 -6.855 1 98.88 31 THR B C 1
ATOM 924 O O . THR B 1 31 ? -9.461 1.34 -6.754 1 98.88 31 THR B O 1
ATOM 927 N N . GLU B 1 32 ? -10.117 -0.781 -6.574 1 98.88 32 GLU B N 1
ATOM 928 C CA . GLU B 1 32 ? -11.359 -0.362 -5.922 1 98.88 32 GLU B CA 1
ATOM 929 C C . GLU B 1 32 ? -11.07 0.362 -4.609 1 98.88 32 GLU B C 1
ATOM 931 O O . GLU B 1 32 ? -11.641 1.423 -4.344 1 98.88 32 GLU B O 1
ATOM 936 N N . GLU B 1 33 ? -10.18 -0.264 -3.744 1 98.88 33 GLU B N 1
ATOM 937 C CA . GLU B 1 33 ? -9.82 0.354 -2.473 1 98.88 33 GLU B CA 1
ATOM 938 C C . GLU B 1 33 ? -9.125 1.695 -2.688 1 98.88 33 GLU B C 1
ATOM 940 O O . GLU B 1 33 ? -9.273 2.613 -1.877 1 98.88 33 GLU B O 1
ATOM 945 N N . VAL B 1 34 ? -8.336 1.818 -3.711 1 98.94 34 VAL B N 1
ATOM 946 C CA . VAL B 1 34 ? -7.715 3.094 -4.055 1 98.94 3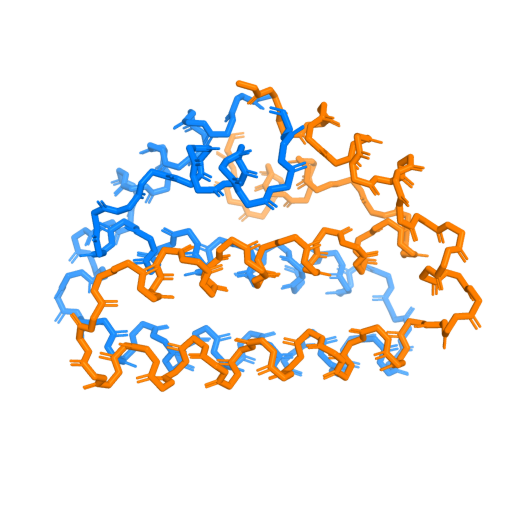4 VAL B CA 1
ATOM 947 C C . VAL B 1 34 ? -8.797 4.141 -4.32 1 98.94 34 VAL B C 1
ATOM 949 O O . VAL B 1 34 ? -8.688 5.285 -3.879 1 98.94 34 VAL B O 1
ATOM 952 N N . GLY B 1 35 ? -9.766 3.756 -5.102 1 98.88 35 GLY B N 1
ATOM 953 C CA . GLY B 1 35 ? -10.898 4.648 -5.309 1 98.88 35 GLY B CA 1
ATOM 954 C C . GLY B 1 35 ? -11.586 5.051 -4.016 1 98.88 35 GLY B C 1
ATOM 955 O O . GLY B 1 35 ? -11.945 6.219 -3.834 1 98.88 35 GLY B O 1
ATOM 956 N N . GLU B 1 36 ? -11.844 4.09 -3.121 1 98.88 36 GLU B N 1
ATOM 957 C CA . GLU B 1 36 ? -12.461 4.391 -1.835 1 98.88 36 GLU B CA 1
ATOM 958 C C . GLU B 1 36 ? -11.586 5.324 -1.004 1 98.88 36 GLU B C 1
ATOM 960 O O . GLU B 1 36 ? -12.102 6.184 -0.282 1 98.88 36 GLU B O 1
ATOM 965 N N . LEU B 1 37 ? -10.273 5.145 -1.01 1 98.88 37 LEU B N 1
ATOM 966 C CA . LEU B 1 37 ? -9.367 6.059 -0.323 1 98.88 37 LEU B CA 1
ATOM 967 C C . LEU B 1 37 ? -9.492 7.469 -0.887 1 98.88 37 LEU B C 1
ATOM 969 O O . LEU B 1 37 ? -9.5 8.445 -0.132 1 98.88 37 LEU B O 1
ATOM 973 N N . ALA B 1 38 ? -9.578 7.629 -2.217 1 98.88 38 ALA B N 1
ATOM 974 C CA . ALA B 1 38 ? -9.766 8.93 -2.848 1 98.88 38 ALA B CA 1
ATOM 975 C C . ALA B 1 38 ? -11.016 9.625 -2.312 1 98.88 38 ALA B C 1
ATOM 977 O O . ALA B 1 38 ? -10.977 10.805 -1.946 1 98.88 38 ALA B O 1
ATOM 978 N N . GLU B 1 39 ? -12.086 8.891 -2.301 1 98.88 39 GLU B N 1
ATOM 979 C CA . GLU B 1 39 ? -13.336 9.43 -1.791 1 98.88 39 GLU B CA 1
ATOM 980 C C . GLU B 1 39 ? -13.195 9.883 -0.341 1 98.88 39 GLU B C 1
ATOM 982 O O . GLU B 1 39 ? -13.703 10.945 0.037 1 98.88 39 GLU B O 1
ATOM 987 N N . ALA B 1 40 ? -12.562 9.047 0.494 1 98.88 40 ALA B N 1
ATOM 988 C CA . ALA B 1 40 ? -12.359 9.367 1.905 1 98.88 40 ALA B CA 1
ATOM 989 C C . ALA B 1 40 ? -11.523 10.625 2.068 1 98.88 40 ALA B C 1
ATOM 991 O O . ALA B 1 40 ? -11.82 11.477 2.912 1 98.88 40 ALA B O 1
ATOM 992 N N . LEU B 1 41 ? -10.477 10.758 1.261 1 98.81 41 LEU B N 1
ATOM 993 C CA . LEU B 1 41 ? -9.633 11.945 1.323 1 98.81 41 LEU B CA 1
ATOM 994 C C . LEU B 1 41 ? -10.422 13.195 0.955 1 98.81 41 LEU B C 1
ATOM 996 O O . LEU B 1 41 ? -10.273 14.234 1.599 1 98.81 41 LEU B O 1
ATOM 1000 N N . LEU B 1 42 ? -11.266 13.086 -0.103 1 98.62 42 LEU B N 1
ATOM 1001 C CA . LEU B 1 42 ? -12.078 14.227 -0.531 1 98.62 42 LEU B CA 1
ATOM 1002 C C . LEU B 1 42 ? -13.07 14.625 0.555 1 98.62 42 LEU B C 1
ATOM 1004 O O . LEU B 1 42 ? -13.336 15.805 0.753 1 98.62 42 LEU B O 1
ATOM 1008 N N . SER B 1 43 ? -13.625 13.664 1.225 1 98.06 43 SER B N 1
ATOM 1009 C CA . SER B 1 43 ? -14.617 13.93 2.262 1 98.06 43 SER B CA 1
ATOM 1010 C C . SER B 1 43 ? -13.961 14.477 3.527 1 98.06 43 SER B C 1
ATOM 1012 O O . SER B 1 43 ? -14.602 15.172 4.316 1 98.06 43 SER B O 1
ATOM 1014 N N . GLY B 1 44 ? -12.766 14.039 3.754 1 98 44 GLY B N 1
ATOM 1015 C CA . GLY B 1 44 ? -12.023 14.477 4.926 1 98 44 GLY B CA 1
ATOM 1016 C C . GLY B 1 44 ? -12.367 13.688 6.176 1 98 44 GLY B C 1
ATOM 1017 O O . GLY B 1 44 ? -11.922 14.031 7.277 1 98 44 GLY B O 1
ATOM 1018 N N . GLU B 1 45 ? -13.125 12.664 6.016 1 97.81 45 GLU B N 1
ATOM 1019 C CA . GLU B 1 45 ? -13.508 11.836 7.16 1 97.81 45 GLU B CA 1
ATOM 1020 C C . GLU B 1 45 ? -12.344 10.961 7.621 1 97.81 45 GLU B C 1
ATOM 1022 O O . GLU B 1 45 ? -12.086 9.906 7.035 1 97.81 45 GLU B O 1
ATOM 1027 N N . LYS B 1 46 ? -11.844 11.266 8.742 1 98.19 46 LYS B N 1
ATOM 1028 C CA . LYS B 1 46 ? -10.586 10.688 9.203 1 98.19 46 LYS B CA 1
ATOM 1029 C C . LYS B 1 46 ? -10.719 9.18 9.391 1 98.19 46 LYS B C 1
ATOM 1031 O O . LYS B 1 46 ? -9.82 8.422 9.023 1 98.19 46 LYS B O 1
ATOM 1036 N N . ASN B 1 47 ? -11.789 8.758 10.047 1 98.31 47 ASN B N 1
ATOM 1037 C CA . ASN B 1 47 ? -11.992 7.332 10.281 1 98.31 47 ASN B CA 1
ATOM 1038 C C . ASN B 1 47 ? -12.055 6.547 8.977 1 98.31 47 ASN B C 1
ATOM 1040 O O . ASN B 1 47 ? -11.562 5.426 8.891 1 98.31 47 ASN B O 1
ATOM 1044 N N . LYS B 1 48 ? -12.672 7.164 7.984 1 98.69 48 LYS B N 1
ATOM 1045 C CA . LYS B 1 48 ? -12.766 6.516 6.68 1 98.69 48 LYS B CA 1
ATOM 1046 C C . LYS B 1 48 ? -11.406 6.484 5.984 1 98.69 48 LYS B C 1
ATOM 1048 O O . LYS B 1 48 ? -11.07 5.508 5.312 1 98.69 48 LYS B O 1
ATOM 1053 N N . ILE B 1 49 ? -10.641 7.539 6.117 1 98.94 49 ILE B N 1
ATOM 1054 C CA . ILE B 1 49 ? -9.312 7.574 5.527 1 98.94 49 ILE B CA 1
ATOM 1055 C C . ILE B 1 49 ? -8.445 6.465 6.133 1 98.94 49 ILE B C 1
ATOM 1057 O O . ILE B 1 49 ? -7.766 5.734 5.41 1 98.94 49 ILE B O 1
ATOM 1061 N N . GLU B 1 50 ? -8.492 6.336 7.445 1 98.88 50 GLU B N 1
ATOM 1062 C CA . GLU B 1 50 ? -7.719 5.305 8.133 1 98.88 50 GLU B CA 1
ATOM 1063 C C . GLU B 1 50 ? -8.109 3.91 7.648 1 98.88 50 GLU B C 1
ATOM 1065 O O . GLU B 1 50 ? -7.238 3.076 7.379 1 98.88 50 GLU B O 1
ATOM 1070 N N . GLU B 1 51 ? -9.414 3.678 7.555 1 98.81 51 GLU B N 1
ATOM 1071 C CA . GLU B 1 51 ? -9.93 2.381 7.129 1 98.81 51 GLU B CA 1
ATOM 1072 C C . GLU B 1 51 ? -9.5 2.053 5.703 1 98.81 51 GLU B C 1
ATOM 1074 O O . GLU B 1 51 ? -9 0.958 5.438 1 98.81 51 GLU B O 1
ATOM 1079 N N . GLU B 1 52 ? -9.68 2.99 4.801 1 98.94 52 GLU B N 1
ATOM 1080 C CA . GLU B 1 52 ? -9.391 2.732 3.396 1 98.94 52 GLU B CA 1
ATOM 1081 C C . GLU B 1 52 ? -7.883 2.646 3.154 1 98.94 52 GLU B C 1
ATOM 1083 O O . GLU B 1 52 ? -7.43 1.897 2.287 1 98.94 52 GLU B O 1
ATOM 1088 N N . LEU B 1 53 ? -7.074 3.369 3.928 1 98.88 53 LEU B N 1
ATOM 1089 C CA . LEU B 1 53 ? -5.621 3.256 3.844 1 98.88 53 LEU B CA 1
ATOM 1090 C C . LEU B 1 53 ? -5.16 1.863 4.258 1 98.88 53 LEU B C 1
ATOM 1092 O O . LEU B 1 53 ? -4.273 1.285 3.625 1 98.88 53 LEU B O 1
ATOM 1096 N N . ALA B 1 54 ? -5.754 1.358 5.332 1 98.88 54 ALA B N 1
ATOM 1097 C CA . ALA B 1 54 ? -5.457 -0.012 5.746 1 98.88 54 ALA B CA 1
ATOM 1098 C C . ALA B 1 54 ? -5.793 -1.003 4.633 1 98.88 54 ALA B C 1
ATOM 1100 O O . ALA B 1 54 ? -5.016 -1.92 4.355 1 98.88 54 ALA B O 1
ATOM 1101 N N . ASP B 1 55 ? -6.945 -0.831 3.992 1 98.94 55 ASP B N 1
ATOM 1102 C CA . ASP B 1 55 ? -7.34 -1.7 2.889 1 98.94 55 ASP B CA 1
ATOM 1103 C C . ASP B 1 55 ? -6.348 -1.607 1.732 1 98.94 55 ASP B C 1
ATOM 1105 O O . ASP B 1 55 ? -5.941 -2.629 1.172 1 98.94 55 ASP B O 1
ATOM 1109 N N . VAL B 1 56 ? -5.965 -0.418 1.384 1 98.94 56 VAL B N 1
ATOM 1110 C CA . VAL B 1 56 ? -5.031 -0.206 0.283 1 98.94 56 VAL B CA 1
ATOM 1111 C C . VAL B 1 56 ? -3.717 -0.924 0.576 1 98.94 56 VAL B C 1
ATOM 1113 O O . VAL B 1 56 ? -3.188 -1.638 -0.28 1 98.94 56 VAL B O 1
ATOM 1116 N N . ILE B 1 57 ? -3.176 -0.775 1.728 1 98.88 57 ILE B N 1
ATOM 1117 C CA . ILE B 1 57 ? -1.888 -1.365 2.076 1 98.88 57 ILE B CA 1
ATOM 1118 C C . ILE B 1 57 ? -2.021 -2.885 2.156 1 98.88 57 ILE B C 1
ATOM 1120 O O . ILE B 1 57 ? -1.169 -3.617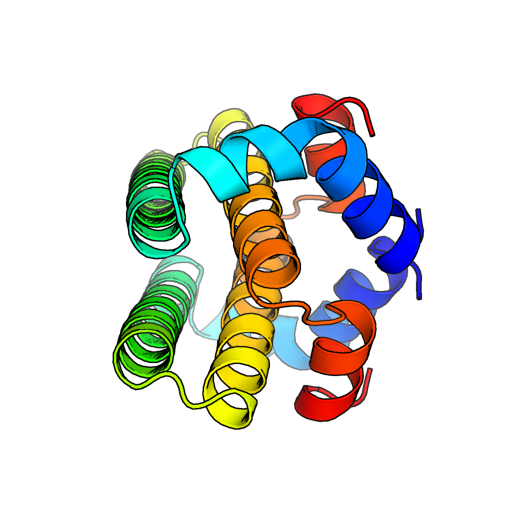 1.649 1 98.88 57 ILE B O 1
ATOM 1124 N N . ALA B 1 58 ? -3.109 -3.422 2.719 1 98.81 58 ALA B N 1
ATOM 1125 C CA . ALA B 1 58 ? -3.32 -4.863 2.82 1 98.81 58 ALA B CA 1
ATOM 1126 C C . ALA B 1 58 ? -3.426 -5.5 1.438 1 98.81 58 ALA B C 1
ATOM 1128 O O . ALA B 1 58 ? -2.861 -6.57 1.196 1 98.81 58 ALA B O 1
ATOM 1129 N N . TRP B 1 59 ? -4.145 -4.863 0.577 1 98.81 59 TRP B N 1
ATOM 1130 C CA . TRP B 1 59 ? -4.312 -5.41 -0.766 1 98.81 59 TRP B CA 1
ATOM 1131 C C . TRP B 1 59 ? -3.006 -5.336 -1.549 1 98.81 59 TRP B C 1
ATOM 1133 O O . TRP B 1 59 ? -2.721 -6.207 -2.373 1 98.81 59 TRP B O 1
ATOM 1143 N N . ALA B 1 60 ? -2.188 -4.277 -1.35 1 98.88 60 ALA B N 1
ATOM 1144 C CA . ALA B 1 60 ? -0.851 -4.242 -1.938 1 98.88 60 ALA B CA 1
ATOM 1145 C C . ALA B 1 60 ? -0.004 -5.414 -1.452 1 98.88 60 ALA B C 1
ATOM 1147 O O . ALA B 1 60 ? 0.709 -6.039 -2.24 1 98.88 60 ALA B O 1
ATOM 1148 N N . ILE B 1 61 ? -0.07 -5.719 -0.212 1 98.88 61 ILE B N 1
ATOM 1149 C CA . ILE B 1 61 ? 0.666 -6.84 0.363 1 98.88 61 ILE B CA 1
ATOM 1150 C C . ILE B 1 61 ? 0.154 -8.148 -0.229 1 98.88 61 ILE B C 1
ATOM 1152 O O . ILE B 1 61 ? 0.934 -9.07 -0.482 1 98.88 61 ILE B O 1
ATOM 1156 N N . SER B 1 62 ? -1.2 -8.258 -0.466 1 98.81 62 SER B N 1
ATOM 1157 C CA . SER B 1 62 ? -1.759 -9.438 -1.122 1 98.81 62 SER B CA 1
ATOM 1158 C C . SER B 1 62 ? -1.146 -9.641 -2.504 1 98.81 62 SER B C 1
ATOM 1160 O O . SER B 1 62 ? -0.816 -10.766 -2.881 1 98.81 62 SER B O 1
ATOM 1162 N N . ILE B 1 63 ? -0.973 -8.586 -3.207 1 98.88 63 ILE B N 1
ATOM 1163 C CA . ILE B 1 63 ? -0.338 -8.664 -4.52 1 98.88 63 ILE B CA 1
ATOM 1164 C C . ILE B 1 63 ? 1.109 -9.125 -4.363 1 98.88 63 ILE B C 1
ATOM 1166 O O . ILE B 1 63 ? 1.585 -9.961 -5.133 1 98.88 63 ILE B O 1
ATOM 1170 N N . ALA B 1 64 ? 1.836 -8.578 -3.439 1 98.88 64 ALA B N 1
ATOM 1171 C CA . ALA B 1 64 ? 3.207 -9 -3.16 1 98.88 64 ALA B CA 1
ATOM 1172 C C . ALA B 1 64 ? 3.275 -10.5 -2.895 1 98.88 64 ALA B C 1
ATOM 1174 O O . ALA B 1 64 ? 4.164 -11.188 -3.404 1 98.88 64 ALA B O 1
ATOM 1175 N N . ASN B 1 65 ? 2.328 -11 -2.098 1 98.88 65 ASN B N 1
ATOM 1176 C CA . ASN B 1 65 ? 2.295 -12.422 -1.77 1 98.88 65 ASN B CA 1
ATOM 1177 C C . ASN B 1 65 ? 2.068 -13.281 -3.012 1 98.88 65 ASN B C 1
ATOM 1179 O O . ASN B 1 65 ? 2.715 -14.312 -3.184 1 98.88 65 ASN B O 1
ATOM 1183 N N . LEU B 1 66 ? 1.137 -12.828 -3.848 1 98.81 66 LEU B N 1
ATOM 1184 C CA . LEU B 1 66 ? 0.854 -13.562 -5.078 1 98.81 66 LEU B CA 1
ATOM 1185 C C . LEU B 1 66 ? 2.08 -13.594 -5.984 1 98.81 66 LEU B C 1
ATOM 1187 O O . LEU B 1 66 ? 2.311 -14.578 -6.688 1 98.81 66 LEU B O 1
ATOM 1191 N N . GLU B 1 67 ? 2.85 -12.531 -5.938 1 98.75 67 GLU B N 1
ATOM 1192 C CA . GLU B 1 67 ? 4.004 -12.391 -6.824 1 98.75 67 GLU B CA 1
ATOM 1193 C C . GLU B 1 67 ? 5.281 -12.875 -6.145 1 98.75 67 GLU B C 1
ATOM 1195 O O . GLU B 1 67 ? 6.371 -12.758 -6.707 1 98.75 67 GLU B O 1
ATOM 1200 N N . ASN B 1 68 ? 5.156 -13.375 -4.938 1 98.5 68 ASN B N 1
ATOM 1201 C CA . ASN B 1 68 ? 6.273 -13.883 -4.145 1 98.5 68 ASN B CA 1
ATOM 1202 C C . ASN B 1 68 ? 7.332 -12.805 -3.918 1 98.5 68 ASN B C 1
ATOM 1204 O O . ASN B 1 68 ? 8.523 -13.047 -4.121 1 98.5 68 ASN B O 1
ATOM 1208 N N . ILE B 1 69 ? 6.898 -11.695 -3.598 1 98.75 69 ILE B N 1
ATOM 1209 C CA . ILE B 1 69 ? 7.777 -10.562 -3.332 1 98.75 69 ILE B CA 1
ATOM 1210 C C . ILE B 1 69 ? 7.848 -10.305 -1.829 1 98.75 69 ILE B C 1
ATOM 1212 O O . ILE B 1 69 ? 6.816 -10.25 -1.153 1 98.75 69 ILE B O 1
ATOM 1216 N N . ASP B 1 70 ? 9.016 -10.172 -1.294 1 98.75 70 ASP B N 1
ATOM 1217 C CA . ASP B 1 70 ? 9.258 -9.75 0.081 1 98.75 70 ASP B CA 1
ATOM 1218 C C . ASP B 1 70 ? 9.117 -8.234 0.217 1 98.75 70 ASP B C 1
ATOM 1220 O O . ASP B 1 70 ? 9.992 -7.484 -0.22 1 98.75 70 ASP B O 1
ATOM 1224 N N . VAL B 1 71 ? 8.133 -7.812 0.907 1 98.75 71 VAL B N 1
ATOM 1225 C CA . VAL B 1 71 ? 7.789 -6.398 0.978 1 98.75 71 VAL B CA 1
ATOM 1226 C C . VAL B 1 71 ? 8.898 -5.629 1.691 1 98.75 71 VAL B C 1
ATOM 1228 O O . VAL B 1 71 ? 9.281 -4.539 1.262 1 98.75 71 VAL B O 1
ATOM 1231 N N . GLU B 1 72 ? 9.352 -6.207 2.805 1 98.62 72 GLU B N 1
ATOM 1232 C CA . GLU B 1 72 ? 10.414 -5.535 3.547 1 98.62 72 GLU B CA 1
ATOM 1233 C C . GLU B 1 72 ? 11.656 -5.34 2.678 1 98.62 72 GLU B C 1
ATOM 1235 O O . GLU B 1 72 ? 12.234 -4.25 2.643 1 98.62 72 GLU B O 1
ATOM 1240 N N . GLU B 1 73 ? 12.062 -6.32 2.01 1 98.5 73 GLU B N 1
ATOM 1241 C CA . GLU B 1 73 ? 13.227 -6.238 1.138 1 98.5 73 GLU B CA 1
ATOM 1242 C C . GLU B 1 73 ? 13.008 -5.227 0.015 1 98.5 73 GLU B C 1
ATOM 1244 O O . GLU B 1 73 ? 13.922 -4.48 -0.344 1 98.5 73 GLU B O 1
ATOM 1249 N N . ALA B 1 74 ? 11.844 -5.262 -0.558 1 98.69 74 ALA B N 1
ATOM 1250 C CA . ALA B 1 74 ? 11.523 -4.32 -1.63 1 98.69 74 ALA B CA 1
ATOM 1251 C C . ALA B 1 74 ? 11.664 -2.879 -1.157 1 98.69 74 ALA B C 1
ATOM 1253 O O . ALA B 1 74 ? 12.234 -2.041 -1.861 1 98.69 74 ALA B O 1
ATOM 1254 N N . LEU B 1 75 ? 11.164 -2.584 0.003 1 98.5 75 LEU B N 1
ATOM 1255 C CA . LEU B 1 75 ? 11.234 -1.239 0.563 1 98.5 75 LEU B CA 1
ATOM 1256 C C . LEU B 1 75 ? 12.68 -0.863 0.892 1 98.5 75 LEU B C 1
ATOM 1258 O O . LEU B 1 75 ? 13.094 0.274 0.663 1 98.5 75 LEU B O 1
ATOM 1262 N N . ARG B 1 76 ? 13.375 -1.791 1.491 1 98 76 ARG B N 1
ATOM 1263 C CA . ARG B 1 76 ? 14.773 -1.541 1.814 1 98 76 ARG B CA 1
ATOM 1264 C C . ARG B 1 76 ? 15.578 -1.201 0.562 1 98 76 ARG B C 1
ATOM 1266 O O . ARG B 1 76 ? 16.375 -0.257 0.561 1 98 76 ARG B O 1
ATOM 1273 N N . LYS B 1 77 ? 15.43 -1.984 -0.42 1 97.62 77 LYS B N 1
ATOM 1274 C CA . LYS B 1 77 ? 16.156 -1.819 -1.67 1 97.62 77 LYS B CA 1
ATOM 1275 C C . LYS B 1 77 ? 15.852 -0.475 -2.32 1 97.62 77 LYS B C 1
ATOM 1277 O O . LYS B 1 77 ? 16.75 0.221 -2.785 1 97.62 77 LYS B O 1
ATOM 1282 N N . LYS B 1 78 ? 14.594 -0.092 -2.338 1 97.75 78 LYS B N 1
A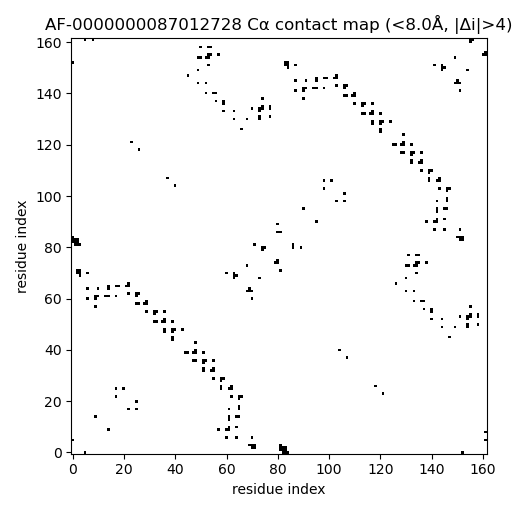TOM 1283 C CA . LYS B 1 78 ? 14.172 1.072 -3.111 1 97.75 78 LYS B CA 1
ATOM 1284 C C . LYS B 1 78 ? 14.375 2.361 -2.32 1 97.75 78 LYS B C 1
ATOM 1286 O O . LYS B 1 78 ? 14.688 3.406 -2.895 1 97.75 78 LYS B O 1
ATOM 1291 N N . TYR B 1 79 ? 14.273 2.299 -1.052 1 97.25 79 TYR B N 1
ATOM 1292 C CA . TYR B 1 79 ? 14.25 3.52 -0.255 1 97.25 79 TYR B CA 1
ATOM 1293 C C . TYR B 1 79 ? 15.359 3.504 0.796 1 97.25 79 TYR B C 1
ATOM 1295 O O . TYR B 1 79 ? 15.453 4.418 1.616 1 97.25 79 TYR B O 1
ATOM 1303 N N . ASN B 1 80 ? 16.188 2.578 0.771 1 91.56 80 ASN B N 1
ATOM 1304 C CA . ASN B 1 80 ? 17.312 2.439 1.69 1 91.56 80 ASN B CA 1
ATOM 1305 C C . ASN B 1 80 ? 16.859 2.52 3.145 1 91.56 80 ASN B C 1
ATOM 1307 O O . ASN B 1 80 ? 17.375 3.316 3.922 1 91.56 80 ASN B O 1
ATOM 1311 N N . LEU B 1 81 ? 15.82 1.796 3.393 1 89.12 81 LEU B N 1
ATOM 1312 C CA . LEU B 1 81 ? 15.305 1.77 4.758 1 89.12 81 LEU B CA 1
ATOM 1313 C C . LEU B 1 81 ? 16.141 0.843 5.637 1 89.12 81 LEU B C 1
ATOM 1315 O O . LEU B 1 81 ? 16.734 -0.114 5.145 1 89.12 81 LEU B O 1
#

Radius of gyration: 14.32 Å; Cα contacts (8 Å, |Δi|>4): 187; chains: 2; bounding box: 32×40×33 Å

Foldseek 3Di:
DDLQVLLVVLCVVCQVVDVVCDLVSLVVVLVVLVVQLVVCVVVVPPVSNVVSVVVNVSSVSSNCVRVVHDPVVVCCVPPVD/DDLQVLLVVLCVVCQVVDVVCDLVSLVVVLVVLVVQLVVCVVVVPPVSNVVSVVVNVSSVSSNCVRVVHDPVVVCCVPPVD

Secondary structure (DSSP, 8-state):
-BHHHHHHHHHHHHHHHHHHH-HHHHHHHHHHHHHHHHHHHHHT-HHHHHHHHHHHHHHHHHHHHHTT--HHHHHHHHH--/-BHHHHHHHHHHHHHHHHHHH-HHHHHHHHHHHHHHHHHHHHHT-HHHHHHHHHHHHHHHHHHHHHTT--HHHHHHHHH--

Solvent-accessible surface area (backbone atoms only — not comparable to full-atom values): 8510 Å² total; per-residue (Å²): 106,38,41,61,55,52,50,50,50,49,39,74,74,38,41,68,64,43,59,73,61,28,69,66,52,46,49,51,53,33,51,50,30,47,52,51,26,51,53,20,58,74,69,60,42,61,71,50,32,43,53,26,48,29,47,35,52,51,38,52,47,50,49,29,57,72,67,70,47,59,64,56,59,32,36,27,71,74,64,69,99,105,38,41,60,57,52,49,49,53,50,39,73,74,40,42,67,64,43,59,74,62,28,68,67,52,47,47,51,53,32,50,51,31,48,51,49,27,51,53,20,58,73,70,60,42,60,72,50,32,42,52,26,47,29,48,33,50,52,39,52,47,50,49,29,57,74,68,71,44,59,63,57,58,31,36,26,71,75,65,69,102

Sequence (162 aa):
MEIKEAQEKLKEMYLQKDKDRGVFATFTWFTEEVGELAEALLSGEKNKIEEELADVIAWAISIANLENIDVEEALRKKYNLMEIKEA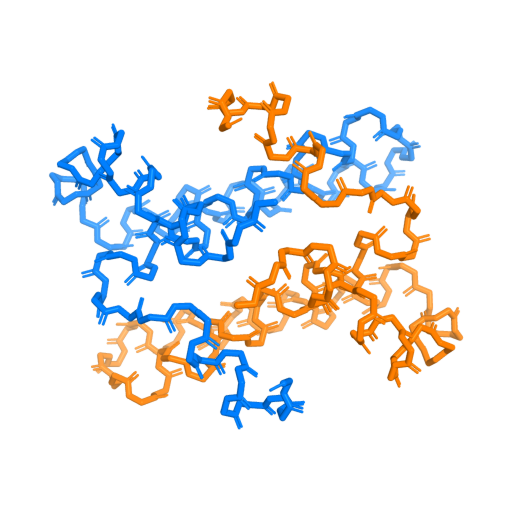QEKLKEMYLQKDKDRGVFATFTWFTEEVGELAEALLSGEKNKIEEELADVIAWAISIANLENIDVEEALRKKYNL

pLDDT: mean 98.31, std 1.37, range [89.12, 98.94]

Organism: Acidianus infernus (NCBI:txid12915)

Nearest PDB structures (foldseek):
  1vmg-assembly1_A  TM=1.003E+00  e=3.019E-07  Saccharolobus solfataricus P2
  1yvw-assembly1_A  TM=8.877E-01  e=4.701E-02  Bacillus cereus
  6j22-assembly1_B  TM=8.498E-01  e=8.793E-02  Shigella flexneri
  6j2l-assembly1_B  TM=8.457E-01  e=1.169E-01  Shigella flexneri
  6j22-assembly1_A  TM=8.280E-01  e=1.237E-01  Shigella flexneri